Protein AF-G8M2B1-F1 (afdb_monomer_lite)

Secondary structure (DSSP, 8-state):
---------------HHHHHHHHHHHHTTT--EEEEEE-TTSS-EEEEEE-TTS---EE--SS--BS-TTSSS--B-HHHHHHHHHHHHHSS----

pLDDT: mean 79.17, std 13.02, range [33.19, 91.19]

Organism: Acetivibrio clariflavus (strain DSM 19732 / NBRC 101661 / EBR45) (NCBI:txid720554)

Structure (mmCIF, N/CA/C/O backbone):
data_AF-G8M2B1-F1
#
_entry.id   AF-G8M2B1-F1
#
loop_
_atom_site.group_PDB
_atom_site.id
_atom_site.type_symbol
_atom_site.label_atom_id
_atom_site.label_alt_id
_atom_site.label_comp_id
_atom_site.label_asym_id
_atom_site.label_entity_id
_atom_site.label_seq_id
_atom_site.pdbx_PDB_ins_code
_atom_site.Cartn_x
_atom_site.Cartn_y
_atom_site.Cartn_z
_atom_site.occupancy
_atom_site.B_iso_or_equiv
_atom_site.auth_seq_id
_atom_site.auth_comp_id
_atom_site.auth_asym_id
_atom_site.auth_atom_id
_atom_site.pdbx_PDB_model_num
ATOM 1 N N . MET A 1 1 ? 12.236 16.810 9.247 1.00 41.44 1 MET A N 1
ATOM 2 C CA . MET A 1 1 ? 13.147 16.645 10.400 1.00 41.44 1 MET A CA 1
ATOM 3 C C . MET A 1 1 ? 12.276 16.659 11.639 1.00 41.44 1 MET A C 1
ATOM 5 O O . MET A 1 1 ? 11.638 17.678 11.866 1.00 41.44 1 MET A O 1
ATOM 9 N N . GLY A 1 2 ? 12.143 15.525 12.326 1.00 54.78 2 GLY A N 1
ATOM 10 C CA . GLY A 1 2 ? 11.161 15.338 13.405 1.00 54.78 2 GLY A CA 1
ATOM 11 C C . GLY A 1 2 ? 10.386 14.018 13.347 1.00 54.78 2 GLY A C 1
ATOM 12 O O . GLY A 1 2 ? 9.403 13.888 14.062 1.00 54.78 2 GLY A O 1
ATOM 13 N N . ASP A 1 3 ? 10.798 13.073 12.500 1.00 55.75 3 ASP A N 1
ATOM 14 C CA . ASP A 1 3 ? 10.464 11.666 12.712 1.00 55.75 3 ASP A CA 1
ATOM 15 C C . ASP A 1 3 ? 11.609 11.073 13.534 1.00 55.75 3 ASP A C 1
ATOM 17 O O . ASP A 1 3 ? 12.773 11.254 13.163 1.00 55.75 3 ASP A O 1
ATOM 21 N N . ASN A 1 4 ? 11.290 10.473 14.676 1.00 60.34 4 ASN A N 1
ATOM 22 C CA . ASN A 1 4 ? 12.268 9.788 15.514 1.00 60.34 4 ASN A CA 1
ATOM 23 C C . ASN A 1 4 ? 12.433 8.315 15.104 1.00 60.34 4 ASN A C 1
ATOM 25 O O . ASN A 1 4 ? 13.159 7.599 15.783 1.00 60.34 4 ASN A O 1
ATOM 29 N N . ASP A 1 5 ? 11.760 7.856 14.036 1.00 60.72 5 ASP A N 1
ATOM 30 C CA . ASP A 1 5 ? 11.677 6.434 13.670 1.00 60.72 5 ASP A CA 1
ATOM 31 C C . ASP A 1 5 ? 11.170 5.558 14.842 1.00 60.72 5 ASP A C 1
ATOM 33 O O . ASP A 1 5 ? 11.424 4.359 14.898 1.00 60.72 5 ASP A O 1
ATOM 37 N N . ASP A 1 6 ? 10.396 6.138 15.771 1.00 63.84 6 ASP A N 1
ATOM 38 C CA . ASP A 1 6 ? 9.863 5.475 16.979 1.00 63.84 6 ASP A CA 1
ATOM 39 C C . ASP A 1 6 ? 8.703 4.497 16.671 1.00 63.84 6 ASP A C 1
ATOM 41 O O . ASP A 1 6 ? 7.981 4.057 17.569 1.00 63.84 6 ASP A O 1
ATOM 45 N N . TYR A 1 7 ? 8.482 4.158 15.399 1.00 67.00 7 TYR A N 1
ATOM 46 C CA . TYR A 1 7 ? 7.498 3.150 15.024 1.00 67.00 7 TYR A CA 1
ATOM 47 C C . TYR A 1 7 ? 8.076 1.753 15.263 1.00 67.00 7 TYR A C 1
ATOM 49 O O . TYR A 1 7 ? 9.058 1.350 14.641 1.00 67.00 7 TYR A O 1
ATOM 57 N N . ASP A 1 8 ? 7.424 0.989 16.135 1.00 71.38 8 ASP A N 1
ATOM 58 C CA . ASP A 1 8 ? 7.752 -0.411 16.404 1.00 71.38 8 ASP A CA 1
ATOM 59 C C . ASP A 1 8 ? 7.219 -1.313 15.275 1.00 71.38 8 ASP A C 1
ATOM 61 O O . ASP A 1 8 ? 6.171 -1.953 15.392 1.00 71.38 8 ASP A O 1
ATOM 65 N N . TRP A 1 9 ? 7.891 -1.283 14.119 1.00 72.00 9 TRP A N 1
ATOM 66 C CA . TRP A 1 9 ? 7.508 -2.075 12.950 1.00 72.00 9 TRP A CA 1
ATOM 67 C C . TRP A 1 9 ? 7.677 -3.570 13.231 1.00 72.00 9 TRP A C 1
ATOM 69 O O . TRP A 1 9 ? 8.791 -4.074 13.365 1.00 72.00 9 TRP A O 1
ATOM 79 N N . GLN A 1 10 ? 6.560 -4.288 13.236 1.00 72.62 10 GLN A N 1
ATOM 80 C CA . GLN A 1 10 ? 6.512 -5.743 13.339 1.00 72.62 10 GLN A CA 1
ATOM 81 C C . GLN A 1 10 ? 6.129 -6.336 11.975 1.00 72.62 10 GLN A C 1
ATOM 83 O O . GLN A 1 10 ? 5.337 -5.748 11.236 1.00 72.62 10 GLN A O 1
ATOM 88 N N . SER A 1 11 ? 6.708 -7.486 11.622 1.00 76.62 11 SER A N 1
ATOM 89 C CA . SER A 1 11 ? 6.451 -8.178 10.352 1.00 76.62 11 SER A CA 1
ATOM 90 C C . SER A 1 11 ? 5.956 -9.590 10.627 1.00 76.62 11 SER A C 1
ATOM 92 O O . SER A 1 11 ? 6.712 -10.426 11.114 1.00 76.62 11 SER A O 1
ATOM 94 N N . GLU A 1 12 ? 4.713 -9.865 10.250 1.00 78.31 12 GLU A N 1
ATOM 95 C CA . GLU A 1 12 ? 4.068 -11.169 10.398 1.00 78.31 12 GLU A CA 1
ATOM 96 C C . GLU A 1 12 ? 3.303 -11.521 9.115 1.00 78.31 12 GLU A C 1
ATOM 98 O O . GLU A 1 12 ? 2.826 -10.636 8.401 1.00 78.31 12 GLU A O 1
ATOM 103 N N . GLU A 1 13 ? 3.196 -12.815 8.808 1.00 79.69 13 GLU A N 1
ATOM 104 C CA . GLU A 1 13 ? 2.311 -13.302 7.749 1.00 79.69 13 GLU A CA 1
ATOM 105 C C . GLU A 1 13 ? 0.908 -13.466 8.339 1.00 79.69 13 GLU A C 1
ATOM 107 O O . GLU A 1 13 ? 0.682 -14.331 9.186 1.00 79.69 13 GLU A O 1
ATOM 112 N N . ILE A 1 14 ? -0.012 -12.597 7.922 1.00 82.62 14 ILE A N 1
ATOM 113 C CA . ILE A 1 14 ? -1.390 -12.539 8.416 1.00 82.62 14 ILE A CA 1
ATOM 114 C C . ILE A 1 14 ? -2.372 -12.536 7.247 1.00 82.62 14 ILE A C 1
ATOM 116 O O . ILE A 1 14 ? -2.066 -12.032 6.163 1.00 82.62 14 ILE A O 1
ATOM 120 N N . ASP A 1 15 ? -3.560 -13.093 7.461 1.00 85.31 15 ASP A N 1
ATOM 121 C CA . ASP A 1 15 ? -4.646 -13.016 6.491 1.00 85.31 15 ASP A CA 1
ATOM 122 C C . ASP A 1 15 ? -5.402 -11.672 6.563 1.00 85.31 15 ASP A C 1
ATOM 124 O O . ASP A 1 15 ? -5.123 -10.794 7.387 1.00 85.31 15 ASP A O 1
ATOM 128 N N . LEU A 1 16 ? -6.363 -11.488 5.652 1.00 82.69 16 LEU A N 1
ATOM 129 C CA . LEU A 1 16 ? -7.157 -10.263 5.584 1.00 82.69 16 LEU A CA 1
ATOM 130 C C . LEU A 1 16 ? -8.027 -10.064 6.832 1.00 82.69 16 LEU A C 1
ATOM 132 O O . LEU A 1 16 ? -8.193 -8.928 7.264 1.00 82.69 16 LEU A O 1
ATOM 136 N N . GLU A 1 17 ? -8.584 -11.130 7.407 1.00 89.19 17 GLU A N 1
ATOM 137 C CA . GLU A 1 17 ? -9.440 -11.031 8.593 1.00 89.19 17 GLU A CA 1
ATOM 138 C C . GLU A 1 17 ? -8.617 -10.552 9.790 1.00 89.19 17 GLU A C 1
ATOM 140 O O . GLU A 1 17 ? -8.994 -9.584 10.445 1.00 89.19 17 GLU A O 1
ATOM 145 N N . GLN A 1 18 ? -7.436 -11.136 9.997 1.00 88.81 18 GLN A N 1
ATOM 146 C CA . GLN A 1 18 ? -6.475 -10.724 11.017 1.00 88.81 18 GLN A CA 1
ATOM 147 C C . GLN A 1 18 ? -6.013 -9.273 10.832 1.00 88.81 18 GLN A C 1
ATOM 149 O O . GLN A 1 18 ? -5.934 -8.528 11.811 1.00 88.81 18 GLN A O 1
ATOM 154 N N . LEU A 1 19 ? -5.739 -8.850 9.591 1.00 83.94 19 LEU A N 1
ATOM 155 C CA . LEU A 1 19 ? -5.388 -7.462 9.287 1.00 83.94 19 LEU A CA 1
ATOM 156 C C . LEU A 1 19 ? -6.520 -6.499 9.669 1.00 83.94 19 LEU A C 1
ATOM 158 O O . LEU A 1 19 ? -6.263 -5.493 10.332 1.00 83.94 19 LEU A O 1
ATOM 162 N N . MET A 1 20 ? -7.764 -6.810 9.291 1.00 86.19 20 MET A N 1
ATOM 163 C CA . MET A 1 20 ? -8.928 -5.993 9.653 1.00 86.19 20 MET A CA 1
ATOM 164 C C . MET A 1 20 ? -9.113 -5.929 11.174 1.00 86.19 20 MET A C 1
ATOM 166 O O . MET A 1 20 ? -9.348 -4.857 11.725 1.00 86.19 20 MET A O 1
ATOM 170 N N . ASP A 1 21 ? -8.905 -7.046 11.866 1.00 90.12 21 ASP A N 1
ATOM 171 C CA . ASP A 1 21 ? -8.981 -7.145 13.324 1.00 90.12 21 ASP A CA 1
ATOM 172 C C . ASP A 1 21 ? -7.934 -6.271 14.040 1.00 90.12 21 ASP A C 1
ATOM 174 O O . ASP A 1 21 ? -8.210 -5.675 15.087 1.00 90.12 21 ASP A O 1
ATOM 178 N N . ILE A 1 22 ? -6.714 -6.203 13.496 1.00 87.38 22 ILE A N 1
ATOM 179 C CA . ILE A 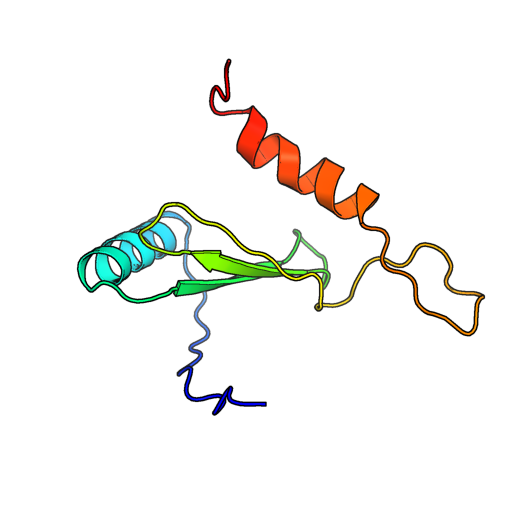1 22 ? -5.640 -5.327 13.988 1.00 87.38 22 ILE A CA 1
ATOM 180 C C . ILE A 1 22 ? -6.014 -3.863 13.764 1.00 87.38 22 ILE A C 1
ATOM 182 O O . ILE A 1 22 ? -5.865 -3.055 14.686 1.00 87.38 22 ILE A O 1
ATOM 186 N N . ILE A 1 23 ? -6.519 -3.535 12.571 1.00 84.69 23 ILE A N 1
ATOM 187 C CA . ILE A 1 23 ? -6.943 -2.177 12.223 1.00 84.69 23 ILE A CA 1
ATOM 188 C C .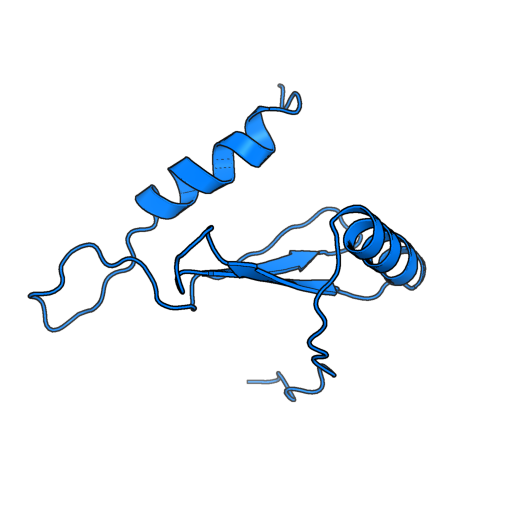 ILE A 1 23 ? -8.023 -1.694 13.193 1.00 84.69 23 ILE A C 1
ATOM 190 O O . ILE A 1 23 ? -7.839 -0.671 13.852 1.00 84.69 23 ILE A O 1
ATOM 194 N N . ASP A 1 24 ? -9.071 -2.492 13.389 1.00 86.38 24 ASP A N 1
ATOM 195 C CA . ASP A 1 24 ? -10.181 -2.190 14.292 1.00 86.38 24 ASP A CA 1
ATOM 196 C C . ASP A 1 24 ? -9.733 -1.955 15.742 1.00 86.38 24 ASP A C 1
ATOM 198 O O . ASP A 1 24 ? -10.253 -1.075 16.437 1.00 86.38 24 ASP A O 1
ATOM 202 N N . LYS A 1 25 ? -8.796 -2.768 16.248 1.00 90.31 25 LYS A N 1
ATOM 203 C CA . LYS A 1 25 ? -8.286 -2.645 17.625 1.00 90.31 25 LYS A CA 1
ATOM 204 C C . LYS A 1 25 ? -7.453 -1.378 17.799 1.00 90.31 25 LYS A C 1
ATOM 206 O O . LYS A 1 25 ? -7.620 -0.690 18.807 1.00 90.31 25 LYS A O 1
ATOM 211 N N . LYS A 1 26 ? -6.591 -1.065 16.830 1.00 88.19 26 LYS A N 1
ATOM 212 C CA . LYS A 1 26 ? -5.695 0.098 16.865 1.00 88.19 26 LYS A CA 1
ATOM 213 C C . LYS A 1 26 ? -6.434 1.415 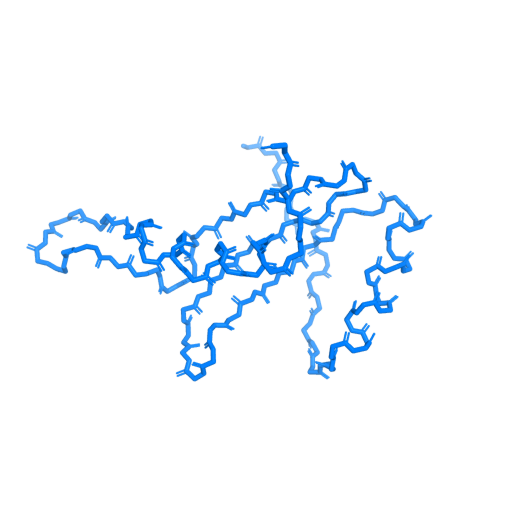16.625 1.00 88.19 26 LYS A C 1
ATOM 215 O O . LYS A 1 26 ? -6.187 2.384 17.344 1.00 88.19 26 LYS A O 1
ATOM 220 N N . GLU A 1 27 ? -7.419 1.446 15.725 1.00 84.38 27 GLU A N 1
ATOM 221 C CA . GLU A 1 27 ? -8.273 2.626 15.534 1.00 84.38 27 GLU A CA 1
ATOM 222 C C . GLU A 1 27 ? -9.048 2.986 16.810 1.00 84.38 27 GLU A C 1
ATOM 224 O O . GLU A 1 27 ? -9.075 4.154 17.204 1.00 84.38 27 GLU A O 1
ATOM 229 N N . LYS A 1 28 ? -9.604 1.994 17.526 1.00 87.94 28 LYS A N 1
ATOM 230 C CA . LYS A 1 28 ? -10.283 2.206 18.825 1.00 87.94 28 LYS A CA 1
ATOM 231 C C . LYS A 1 28 ? -9.365 2.796 19.901 1.00 87.94 28 LYS A C 1
ATOM 233 O O . LYS A 1 28 ? -9.859 3.377 20.866 1.00 87.94 28 LYS A O 1
ATOM 238 N N . GLN A 1 29 ? -8.051 2.657 19.742 1.00 89.94 29 GLN A N 1
ATOM 239 C CA . GLN A 1 29 ? -7.035 3.208 20.638 1.00 89.94 29 GLN A CA 1
ATOM 240 C C . GLN A 1 29 ? -6.491 4.566 20.158 1.00 89.94 29 GLN A C 1
ATOM 242 O O . GLN A 1 29 ? -5.619 5.134 20.810 1.00 89.94 29 GLN A O 1
ATOM 247 N N . ASN A 1 30 ? -7.040 5.129 19.072 1.00 86.19 30 ASN A N 1
ATOM 248 C CA . ASN A 1 30 ? -6.558 6.346 18.409 1.00 86.19 30 ASN A CA 1
ATOM 249 C C . ASN A 1 30 ? -5.100 6.252 17.923 1.00 86.19 30 ASN A C 1
ATOM 251 O O . ASN A 1 30 ? -4.412 7.271 17.830 1.00 86.19 30 ASN A O 1
ATOM 255 N N . GLU A 1 31 ? -4.630 5.049 17.597 1.00 86.31 31 GLU A N 1
ATOM 256 C CA . GLU A 1 31 ? -3.316 4.858 16.988 1.00 86.31 31 GLU A CA 1
ATOM 257 C C . GLU A 1 31 ? -3.360 5.158 15.482 1.00 86.31 31 GLU A C 1
ATOM 259 O O . GLU A 1 31 ? -4.354 4.893 14.804 1.00 86.31 31 GLU A O 1
ATOM 264 N N . VAL A 1 32 ? -2.262 5.697 14.944 1.00 85.25 32 VAL A N 1
ATOM 265 C CA . VAL A 1 32 ? -2.045 5.776 13.492 1.00 85.25 32 VAL A CA 1
ATOM 266 C C . VAL A 1 32 ? -1.421 4.465 13.040 1.00 85.25 32 VAL A C 1
ATOM 268 O O . VAL A 1 32 ? -0.408 4.036 13.591 1.00 85.25 32 VAL A O 1
ATOM 271 N N . ILE A 1 33 ? -2.011 3.833 12.030 1.00 85.69 33 ILE A N 1
ATOM 272 C CA . ILE A 1 33 ? -1.596 2.501 11.583 1.00 85.69 33 ILE A CA 1
ATOM 273 C C . ILE A 1 33 ? -0.821 2.632 10.281 1.00 85.69 33 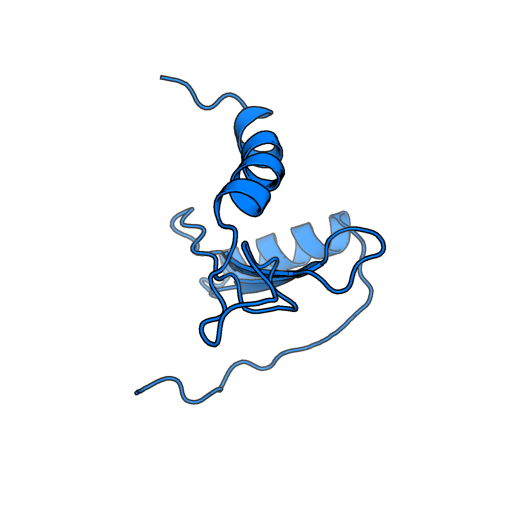ILE A C 1
ATOM 275 O O . ILE A 1 33 ? -1.357 3.133 9.295 1.00 85.69 33 ILE A O 1
ATOM 279 N N . GLY A 1 34 ? 0.429 2.175 10.268 1.00 86.00 34 GLY A N 1
ATOM 280 C CA . GLY A 1 34 ? 1.224 2.044 9.051 1.00 86.00 34 GLY A CA 1
ATOM 281 C C . GLY A 1 34 ? 1.061 0.659 8.437 1.00 86.00 34 GLY A C 1
ATOM 282 O O . GLY A 1 34 ? 1.232 -0.344 9.123 1.00 86.00 34 GLY A O 1
ATOM 283 N N . VAL A 1 35 ? 0.755 0.598 7.142 1.00 82.62 35 VAL A N 1
ATOM 284 C CA . VAL A 1 35 ? 0.658 -0.655 6.385 1.00 82.62 35 VAL A CA 1
ATOM 285 C C . VAL A 1 35 ? 1.583 -0.583 5.179 1.00 82.62 35 VAL A C 1
ATOM 287 O O . VAL A 1 35 ? 1.583 0.402 4.436 1.00 82.62 35 VAL A O 1
ATOM 290 N N . ILE A 1 36 ? 2.365 -1.642 4.970 1.00 85.81 36 ILE A N 1
ATOM 291 C CA . ILE A 1 36 ? 3.145 -1.838 3.750 1.00 85.81 36 ILE A CA 1
ATOM 292 C C . ILE A 1 36 ? 2.410 -2.845 2.874 1.00 85.81 36 ILE A C 1
ATOM 294 O O . ILE A 1 36 ? 2.139 -3.965 3.297 1.00 85.81 36 ILE A O 1
ATOM 298 N N . LEU A 1 37 ? 2.094 -2.442 1.647 1.00 81.44 37 LEU A N 1
ATOM 299 C CA . LEU A 1 37 ? 1.396 -3.274 0.675 1.00 81.44 37 LEU A CA 1
ATOM 300 C C . LEU A 1 37 ? 2.325 -3.576 -0.495 1.00 81.44 37 LEU A C 1
ATOM 302 O O . LEU A 1 37 ? 2.942 -2.664 -1.049 1.00 81.44 37 LEU A O 1
ATOM 306 N N . TYR A 1 38 ? 2.388 -4.845 -0.887 1.00 85.06 38 TYR A N 1
ATOM 307 C CA . TYR A 1 38 ? 3.128 -5.319 -2.055 1.00 85.06 38 TYR A CA 1
ATOM 308 C C . TYR A 1 38 ? 2.160 -5.846 -3.112 1.00 85.06 38 TYR A C 1
ATOM 310 O O . TYR A 1 38 ? 1.127 -6.433 -2.796 1.00 85.06 38 TYR A O 1
ATOM 318 N N . TRP A 1 39 ? 2.493 -5.628 -4.381 1.00 83.25 39 TRP A N 1
ATOM 319 C CA . TRP A 1 39 ? 1.691 -6.099 -5.501 1.00 83.25 39 TRP A CA 1
ATOM 320 C C . TRP A 1 39 ? 2.004 -7.574 -5.710 1.00 83.25 39 TRP A C 1
ATOM 322 O O . TRP A 1 39 ? 3.183 -7.937 -5.715 1.00 83.25 39 TRP A O 1
ATOM 332 N N . ASP A 1 40 ? 0.968 -8.396 -5.917 1.00 79.25 40 ASP A N 1
ATOM 333 C CA . ASP A 1 40 ? 1.106 -9.852 -6.050 1.00 79.25 40 ASP A CA 1
ATOM 334 C C . ASP A 1 40 ? 2.265 -10.225 -6.988 1.00 79.25 40 ASP A C 1
ATOM 336 O O . ASP A 1 40 ? 2.380 -9.707 -8.104 1.00 79.25 40 ASP A O 1
ATOM 340 N N . LYS A 1 41 ? 3.141 -11.114 -6.505 1.00 82.94 41 LYS A N 1
ATOM 341 C CA . LYS A 1 41 ? 4.335 -11.620 -7.212 1.00 82.94 41 LYS A CA 1
ATOM 342 C C . LYS A 1 41 ? 5.340 -10.550 -7.650 1.00 82.94 41 LYS A C 1
ATOM 344 O O . LYS A 1 41 ? 6.165 -10.808 -8.527 1.00 82.94 41 LYS A O 1
ATOM 349 N N . SER A 1 42 ? 5.319 -9.365 -7.048 1.00 84.19 42 SER A N 1
ATOM 350 C CA . SER A 1 42 ? 6.311 -8.325 -7.298 1.00 84.19 42 SER A CA 1
ATOM 351 C C . SER A 1 42 ? 6.841 -7.740 -5.996 1.00 84.19 42 SER A C 1
ATOM 353 O O . SER A 1 42 ? 6.178 -7.752 -4.965 1.00 84.19 42 SER A O 1
ATOM 355 N N . SER A 1 43 ? 8.043 -7.177 -6.054 1.00 86.31 43 SER A N 1
ATOM 356 C CA . SER A 1 43 ? 8.603 -6.413 -4.942 1.00 86.31 43 SER A CA 1
ATOM 357 C C . SER A 1 43 ? 8.177 -4.940 -4.966 1.00 86.31 43 SER A C 1
ATOM 359 O O . SER A 1 43 ? 8.637 -4.171 -4.122 1.00 86.31 43 SER A O 1
ATOM 361 N N . ILE A 1 44 ? 7.330 -4.536 -5.924 1.00 89.19 44 ILE A N 1
ATOM 362 C CA . ILE A 1 44 ? 6.771 -3.185 -6.028 1.00 89.19 44 ILE A CA 1
ATOM 363 C C . ILE A 1 44 ? 5.742 -3.013 -4.917 1.00 89.19 44 ILE A C 1
ATOM 365 O O . ILE A 1 44 ? 4.889 -3.881 -4.721 1.00 89.19 44 ILE A O 1
ATOM 369 N N . GLY A 1 45 ? 5.822 -1.894 -4.200 1.00 86.88 45 GLY A N 1
ATOM 370 C CA . GLY A 1 45 ? 4.976 -1.656 -3.041 1.00 86.88 45 GLY A CA 1
ATOM 371 C C . GLY A 1 45 ? 4.589 -0.198 -2.825 1.00 86.88 45 GLY A C 1
ATOM 372 O O . GLY A 1 45 ? 5.024 0.709 -3.542 1.00 86.88 45 GLY A O 1
ATOM 373 N N . MET A 1 46 ? 3.785 0.011 -1.788 1.00 86.62 46 MET A N 1
ATOM 374 C CA . MET A 1 46 ? 3.424 1.316 -1.249 1.00 86.62 46 MET A CA 1
ATOM 375 C C . MET A 1 46 ? 3.317 1.245 0.266 1.00 86.62 46 MET A C 1
ATOM 377 O O . MET A 1 46 ? 3.017 0.194 0.832 1.00 86.62 46 MET A O 1
ATOM 381 N N . GLN A 1 47 ? 3.536 2.385 0.905 1.00 88.50 47 GLN A N 1
ATOM 382 C CA . GLN A 1 47 ? 3.249 2.562 2.320 1.00 88.50 47 GLN A CA 1
ATOM 383 C C . GLN A 1 47 ? 1.985 3.408 2.436 1.00 88.50 47 GLN A C 1
ATOM 385 O O . GLN A 1 47 ? 1.839 4.410 1.733 1.00 88.50 47 GLN A O 1
ATOM 390 N N . LEU A 1 48 ? 1.081 2.990 3.310 1.00 86.88 48 LEU A N 1
ATOM 391 C CA . LEU A 1 48 ? -0.194 3.633 3.590 1.00 86.88 48 LEU A CA 1
ATOM 392 C C . LEU A 1 48 ? -0.266 3.923 5.086 1.00 86.88 48 LEU A C 1
ATOM 394 O O . LEU A 1 48 ? 0.102 3.067 5.888 1.00 86.88 48 LEU A O 1
ATOM 398 N N . LEU A 1 49 ? -0.769 5.096 5.462 1.00 87.81 49 LEU A N 1
ATOM 399 C CA . LEU A 1 49 ? -1.197 5.333 6.838 1.00 87.81 49 LEU A CA 1
ATOM 400 C C . LEU A 1 49 ? -2.719 5.326 6.906 1.00 87.81 49 LEU A C 1
ATOM 402 O O . LEU A 1 49 ? -3.381 5.946 6.075 1.00 87.81 49 LEU A O 1
ATOM 406 N N . ILE A 1 50 ? -3.259 4.682 7.930 1.00 85.19 50 ILE A N 1
ATOM 407 C CA . ILE A 1 50 ? -4.682 4.688 8.251 1.00 85.19 50 ILE A CA 1
ATOM 408 C C . ILE A 1 50 ? -4.859 5.573 9.478 1.00 85.19 50 ILE A C 1
ATOM 410 O O . ILE A 1 50 ? -4.311 5.306 10.549 1.00 85.19 50 ILE A O 1
ATOM 414 N N . TRP A 1 51 ? -5.572 6.679 9.284 1.00 82.81 51 TRP A N 1
ATOM 415 C CA . TRP A 1 51 ? -5.898 7.631 10.337 1.00 82.81 51 TRP A CA 1
ATOM 416 C C . TRP A 1 51 ? -7.366 7.462 10.709 1.00 82.81 51 TRP A C 1
ATOM 418 O O . TRP A 1 51 ? -8.205 7.450 9.811 1.00 82.81 51 TRP A O 1
ATOM 428 N N . ASN A 1 52 ? -7.695 7.543 12.002 1.00 75.56 52 ASN A N 1
ATOM 429 C CA . ASN A 1 52 ? -9.082 7.499 12.506 1.00 75.56 52 ASN A CA 1
ATOM 430 C C . ASN A 1 52 ? -10.011 8.569 11.863 1.00 75.56 52 ASN A C 1
ATOM 432 O O . ASN A 1 52 ? -11.231 8.482 11.872 1.00 75.56 52 ASN A O 1
ATOM 436 N N . SER A 1 53 ? -9.439 9.602 11.233 1.00 77.12 53 SER A N 1
ATOM 437 C CA . SER A 1 53 ? -10.191 10.580 10.425 1.00 77.12 53 SER A CA 1
ATOM 438 C C . SER A 1 53 ? -10.697 10.061 9.064 1.00 77.12 53 SER A C 1
ATOM 440 O O . SER A 1 53 ? -11.229 10.853 8.287 1.00 77.12 53 SER A O 1
ATOM 442 N N . GLY A 1 54 ? -10.474 8.786 8.724 1.00 72.00 54 GLY A N 1
ATOM 443 C CA . GLY A 1 54 ? -10.750 8.219 7.397 1.00 72.00 54 GLY A CA 1
ATOM 444 C C . GLY A 1 54 ? -9.781 8.696 6.307 1.00 72.00 54 GLY A C 1
ATOM 445 O O . GLY A 1 54 ? -10.013 8.482 5.119 1.00 72.00 54 GLY A O 1
ATOM 446 N N . LYS A 1 55 ? -8.693 9.377 6.693 1.00 81.75 55 LYS A N 1
ATOM 447 C CA . LYS A 1 55 ? -7.642 9.825 5.772 1.00 81.75 55 LYS A CA 1
ATOM 448 C C . LYS A 1 55 ? -6.648 8.699 5.528 1.00 81.75 55 LYS A C 1
ATOM 450 O O . LYS A 1 55 ? -6.164 8.076 6.470 1.00 81.75 55 LYS A O 1
ATOM 455 N N . LEU A 1 56 ? -6.305 8.530 4.256 1.00 82.25 56 LEU A N 1
ATOM 456 C CA . LEU A 1 56 ? -5.446 7.466 3.750 1.00 82.25 56 LEU A CA 1
ATOM 457 C C . LEU A 1 56 ? -4.259 8.043 2.957 1.00 82.25 56 LEU A C 1
ATOM 459 O O . LEU A 1 56 ? -4.209 7.895 1.734 1.00 82.25 56 LEU A O 1
ATOM 463 N N . PRO A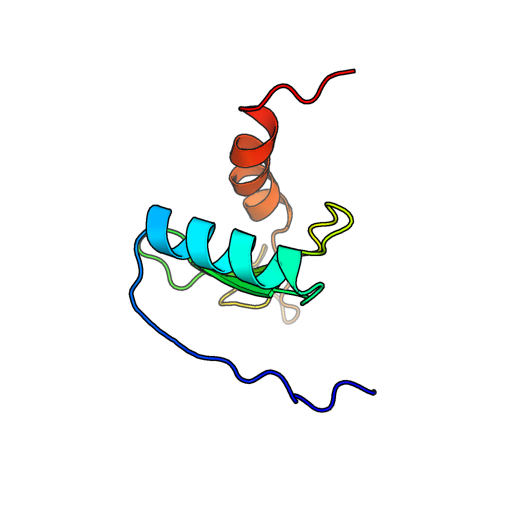 1 57 ? -3.322 8.780 3.589 1.00 86.56 57 PRO A N 1
ATOM 464 C CA . PRO A 1 57 ? -2.130 9.227 2.884 1.00 86.56 57 PRO A CA 1
ATOM 465 C C . PRO A 1 57 ? -1.260 8.018 2.533 1.00 86.56 57 PRO A C 1
ATOM 467 O O . PRO A 1 57 ? -1.024 7.139 3.362 1.00 86.56 57 PRO A O 1
ATOM 470 N N . PHE A 1 58 ? -0.763 7.996 1.301 1.00 86.31 58 PHE A N 1
ATOM 471 C CA . PHE A 1 58 ? 0.135 6.958 0.815 1.00 86.31 58 PHE A CA 1
ATOM 472 C C . PHE A 1 58 ? 1.400 7.570 0.226 1.00 86.31 58 PHE A C 1
ATOM 474 O O . PHE A 1 58 ? 1.405 8.709 -0.249 1.00 86.31 58 PHE A O 1
ATOM 481 N N . ILE A 1 59 ? 2.475 6.790 0.231 1.00 88.44 59 ILE A N 1
ATOM 482 C CA . ILE A 1 59 ? 3.740 7.153 -0.393 1.00 88.44 59 ILE A CA 1
ATOM 483 C C . ILE A 1 59 ? 4.271 5.987 -1.230 1.00 88.44 59 ILE A C 1
ATOM 485 O O . ILE A 1 59 ? 4.203 4.814 -0.859 1.00 88.44 59 ILE A O 1
ATOM 489 N N . LEU A 1 60 ? 4.789 6.336 -2.405 1.00 88.50 60 LEU A N 1
ATOM 490 C CA . LEU A 1 60 ? 5.347 5.408 -3.378 1.00 88.50 60 LEU A CA 1
ATOM 491 C C . LEU A 1 60 ? 6.867 5.447 -3.236 1.00 88.50 60 LEU A C 1
ATOM 493 O O . LEU A 1 60 ? 7.510 6.298 -3.848 1.00 88.50 60 LEU A O 1
ATOM 497 N N . THR A 1 61 ? 7.434 4.582 -2.394 1.00 84.12 61 THR A N 1
ATOM 498 C CA . THR A 1 61 ? 8.888 4.500 -2.117 1.00 84.12 61 THR A CA 1
ATOM 499 C C . THR A 1 61 ? 9.492 3.132 -2.427 1.00 84.12 61 THR A C 1
ATOM 501 O O . THR A 1 61 ? 10.693 3.040 -2.670 1.00 84.12 61 THR A O 1
ATOM 504 N N . ILE A 1 62 ? 8.677 2.077 -2.489 1.00 87.25 62 ILE A N 1
ATOM 505 C CA . ILE A 1 62 ? 9.140 0.687 -2.544 1.00 87.25 62 ILE A CA 1
ATOM 506 C C . ILE A 1 62 ? 9.217 0.202 -3.994 1.00 87.25 62 ILE A C 1
ATOM 508 O O . ILE A 1 62 ? 8.189 0.110 -4.666 1.00 87.25 62 ILE A O 1
ATOM 512 N N . ASN A 1 63 ? 10.438 -0.108 -4.459 1.00 88.75 63 ASN A N 1
ATOM 513 C CA . ASN A 1 63 ? 10.753 -0.618 -5.807 1.00 88.75 63 ASN A CA 1
ATOM 514 C C . ASN A 1 63 ? 9.891 0.031 -6.895 1.00 88.75 63 ASN A C 1
ATOM 516 O O . ASN A 1 63 ? 9.160 -0.629 -7.631 1.00 88.75 63 ASN A O 1
ATOM 520 N N . ARG A 1 64 ? 9.923 1.366 -6.912 1.00 89.44 64 ARG A N 1
ATOM 521 C CA . ARG A 1 64 ? 8.944 2.173 -7.636 1.00 89.44 64 ARG A CA 1
ATOM 522 C C . ARG A 1 64 ? 8.961 1.873 -9.128 1.00 89.44 64 ARG A C 1
ATOM 524 O O . ARG A 1 64 ? 10.033 1.793 -9.726 1.00 89.44 64 ARG A O 1
ATOM 531 N N . LYS A 1 65 ? 7.784 1.822 -9.754 1.00 88.81 65 LYS A N 1
ATOM 532 C CA . LYS A 1 65 ? 7.699 1.849 -11.217 1.00 88.81 65 LYS A CA 1
ATOM 533 C C . LYS A 1 65 ? 8.186 3.211 -11.726 1.00 88.81 65 LYS A C 1
ATOM 535 O O . LYS A 1 65 ? 7.695 4.240 -11.265 1.00 88.81 65 LYS A O 1
ATOM 540 N N . ILE A 1 66 ? 9.140 3.216 -12.658 1.00 90.81 66 ILE A N 1
ATOM 541 C CA . ILE A 1 66 ? 9.699 4.434 -13.270 1.00 90.81 66 ILE A CA 1
ATOM 542 C C . ILE A 1 66 ? 9.282 4.565 -14.742 1.00 90.81 66 ILE A C 1
ATOM 544 O O . ILE A 1 66 ? 9.138 3.551 -15.427 1.00 90.81 66 ILE A O 1
ATOM 548 N N . LEU A 1 67 ? 9.079 5.803 -15.212 1.00 87.75 67 LEU A N 1
ATOM 549 C CA . LEU A 1 67 ? 8.625 6.118 -16.580 1.00 87.75 67 LEU A CA 1
ATOM 550 C C . LEU A 1 67 ? 9.700 5.888 -17.647 1.00 87.75 67 LEU A C 1
ATOM 552 O O . LEU A 1 67 ? 9.375 5.588 -18.792 1.00 87.75 67 LEU A O 1
ATOM 556 N N . ASN A 1 68 ? 10.969 6.074 -17.289 1.00 78.19 68 ASN A N 1
ATOM 557 C CA . ASN A 1 68 ? 12.087 5.946 -18.211 1.00 78.19 68 ASN A CA 1
ATOM 558 C C . ASN A 1 68 ? 13.323 5.514 -17.419 1.00 78.19 68 ASN A C 1
ATOM 560 O O . ASN A 1 68 ? 13.762 6.230 -16.523 1.00 78.19 68 ASN A O 1
ATOM 564 N N . ASP A 1 69 ? 13.855 4.335 -17.719 1.00 66.81 69 ASP A N 1
ATOM 565 C CA . ASP A 1 69 ? 15.053 3.778 -17.078 1.00 66.81 69 ASP A CA 1
ATOM 566 C C . ASP A 1 69 ? 16.364 4.331 -17.667 1.00 66.81 69 ASP A C 1
ATOM 568 O O . ASP A 1 69 ? 17.435 4.105 -17.111 1.00 66.81 69 ASP A O 1
ATOM 572 N N . ASN A 1 70 ? 16.275 5.107 -18.754 1.00 66.44 70 ASN A N 1
ATOM 573 C CA . ASN A 1 70 ? 17.419 5.608 -19.525 1.00 66.44 70 ASN A CA 1
ATOM 574 C C . ASN A 1 70 ? 17.750 7.092 -19.290 1.00 66.44 70 ASN A C 1
ATOM 576 O O . ASN A 1 70 ? 18.496 7.690 -20.066 1.00 66.44 70 ASN A O 1
ATOM 580 N N . THR A 1 71 ? 17.186 7.717 -18.256 1.00 68.31 71 THR A N 1
ATOM 581 C CA . THR A 1 71 ? 17.510 9.097 -17.868 1.00 68.31 71 THR A CA 1
ATOM 582 C C . THR A 1 71 ? 18.227 9.113 -16.526 1.00 68.31 71 THR A C 1
ATOM 584 O O . THR A 1 71 ? 17.906 8.322 -15.649 1.00 68.31 71 THR A O 1
ATOM 587 N N . GLU A 1 72 ? 19.138 10.067 -16.315 1.00 79.31 72 GLU A N 1
ATOM 588 C CA . GLU A 1 72 ? 19.818 10.265 -15.017 1.00 79.31 72 GLU A CA 1
ATOM 589 C C . GLU A 1 72 ? 18.844 10.552 -13.855 1.00 79.31 72 GLU A C 1
ATOM 591 O O . GLU A 1 72 ? 19.213 10.493 -12.684 1.00 79.31 72 GLU A O 1
ATOM 596 N N . ILE A 1 73 ? 17.584 10.859 -14.176 1.00 82.44 73 ILE A N 1
ATOM 597 C CA . ILE A 1 73 ? 16.516 11.145 -13.226 1.00 82.44 73 ILE A CA 1
ATOM 598 C C . ILE A 1 73 ? 15.510 9.992 -13.229 1.00 82.44 73 ILE A C 1
ATOM 600 O O . ILE A 1 73 ? 14.862 9.719 -14.237 1.00 82.44 73 ILE A O 1
ATOM 604 N N . ASN A 1 74 ? 15.316 9.378 -12.063 1.00 85.50 74 ASN A N 1
ATOM 605 C CA . ASN A 1 74 ? 14.287 8.366 -11.841 1.00 85.50 74 ASN A CA 1
ATOM 606 C C . ASN A 1 74 ? 12.938 9.031 -11.533 1.00 85.50 74 ASN A C 1
ATOM 608 O O . ASN A 1 74 ? 12.692 9.457 -10.400 1.00 85.50 74 ASN A O 1
ATOM 612 N N . VAL A 1 75 ? 12.053 9.098 -12.530 1.00 88.69 75 VAL A N 1
ATOM 613 C CA . VAL A 1 75 ? 10.693 9.641 -12.377 1.00 88.69 75 VAL A CA 1
ATOM 614 C C . VAL A 1 75 ? 9.700 8.508 -12.129 1.00 88.69 75 VAL A C 1
ATOM 616 O O . VAL A 1 75 ? 9.578 7.608 -12.956 1.00 88.69 75 VAL A O 1
ATOM 619 N N . THR A 1 76 ? 8.976 8.564 -11.008 1.00 90.19 76 THR A N 1
ATOM 620 C CA . THR A 1 76 ? 7.918 7.596 -10.676 1.00 90.19 76 THR A CA 1
ATOM 621 C C . THR A 1 76 ? 6.757 7.688 -11.663 1.00 90.19 76 THR A C 1
ATOM 623 O O . THR A 1 76 ? 6.224 8.770 -11.905 1.00 90.19 76 THR A O 1
ATOM 626 N N . ASP A 1 77 ? 6.313 6.542 -12.168 1.00 91.19 77 ASP A N 1
ATOM 627 C CA . ASP A 1 77 ? 5.104 6.407 -12.978 1.00 91.19 77 ASP A CA 1
ATOM 628 C C . ASP A 1 77 ? 3.860 6.401 -12.081 1.00 91.19 77 ASP A C 1
ATOM 630 O O . ASP A 1 77 ? 3.336 5.353 -11.716 1.00 91.19 77 ASP A O 1
ATOM 634 N N . VAL A 1 78 ? 3.407 7.588 -11.672 1.00 89.81 78 VAL A N 1
ATOM 635 C CA . VAL A 1 78 ? 2.245 7.744 -10.779 1.00 89.81 78 VAL A CA 1
ATOM 636 C C . VAL A 1 78 ? 0.955 7.207 -11.413 1.00 89.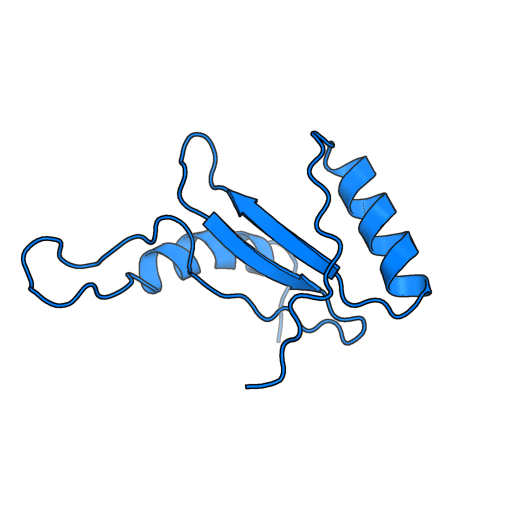81 78 VAL A C 1
ATOM 638 O O . VAL A 1 78 ? 0.116 6.654 -10.700 1.00 89.81 78 VAL A O 1
ATOM 641 N N . ASN A 1 79 ? 0.807 7.308 -12.739 1.00 90.62 79 ASN A N 1
ATOM 642 C CA . ASN A 1 79 ? -0.377 6.817 -13.448 1.00 90.62 79 ASN A CA 1
ATOM 643 C C . ASN A 1 79 ? -0.534 5.304 -13.273 1.00 90.62 79 ASN A C 1
ATOM 645 O O . ASN A 1 79 ? -1.620 4.843 -12.922 1.00 90.62 79 ASN A O 1
ATOM 649 N N . TRP A 1 80 ? 0.562 4.547 -13.404 1.00 89.75 80 TRP A N 1
ATOM 650 C CA . TRP A 1 80 ? 0.564 3.097 -13.194 1.00 89.75 80 TRP A CA 1
ATOM 651 C C . TRP A 1 80 ? 0.010 2.689 -11.821 1.00 89.75 80 TRP A C 1
ATOM 653 O O . TRP A 1 80 ? -0.683 1.670 -11.714 1.00 89.75 80 TRP A O 1
ATOM 663 N N . TYR A 1 81 ? 0.293 3.481 -10.779 1.00 88.06 81 TYR A N 1
ATOM 664 C CA . TYR A 1 81 ? -0.228 3.255 -9.428 1.00 88.06 81 TYR A CA 1
ATOM 665 C C . TYR A 1 81 ? -1.703 3.630 -9.311 1.00 88.06 81 TYR A C 1
ATOM 667 O O . TYR A 1 81 ? -2.486 2.822 -8.816 1.00 88.06 81 TYR A O 1
ATOM 675 N N . LEU A 1 82 ? -2.101 4.818 -9.779 1.00 86.50 82 LEU A N 1
ATOM 676 C CA . LEU A 1 82 ? -3.492 5.271 -9.691 1.00 86.50 82 LEU A CA 1
ATOM 677 C C . LEU A 1 82 ? -4.445 4.308 -10.406 1.00 86.50 82 LEU A C 1
ATOM 679 O O . LEU A 1 82 ? -5.451 3.921 -9.825 1.00 86.50 82 LEU A O 1
ATOM 683 N N . GLU A 1 83 ? -4.096 3.831 -11.601 1.00 87.50 83 GLU A N 1
ATOM 684 C CA . GLU A 1 83 ? -4.902 2.850 -12.345 1.00 87.50 83 GLU A CA 1
ATOM 685 C C . GLU A 1 83 ? -5.154 1.543 -11.575 1.00 87.50 83 GLU A C 1
ATOM 687 O O . GLU A 1 83 ? -6.157 0.874 -11.810 1.00 87.50 83 GLU A O 1
ATOM 692 N N . ARG A 1 84 ? -4.256 1.166 -10.658 1.00 82.75 84 ARG A N 1
ATOM 693 C CA . ARG A 1 84 ? -4.338 -0.083 -9.878 1.00 82.75 84 ARG A CA 1
ATOM 694 C C . ARG A 1 84 ? -4.969 0.105 -8.510 1.00 82.75 84 ARG A C 1
ATOM 696 O O . ARG A 1 84 ? -5.625 -0.804 -8.016 1.00 82.75 84 ARG A O 1
ATOM 703 N N . ILE A 1 85 ? -4.771 1.272 -7.911 1.00 80.62 85 ILE A N 1
ATOM 704 C CA . ILE A 1 85 ? -5.301 1.612 -6.593 1.00 80.62 85 ILE A CA 1
ATOM 705 C C . ILE A 1 85 ? -6.762 2.067 -6.708 1.00 80.62 85 ILE A C 1
ATOM 707 O O . ILE A 1 85 ? -7.601 1.633 -5.924 1.00 80.62 85 ILE A O 1
ATOM 711 N N . LEU A 1 86 ? -7.094 2.897 -7.704 1.00 81.88 86 LEU A N 1
ATOM 712 C CA . LEU A 1 86 ? -8.440 3.456 -7.874 1.00 81.88 86 LEU A CA 1
ATOM 713 C C . LEU A 1 86 ? -9.554 2.398 -7.935 1.00 81.88 86 LEU A C 1
ATOM 715 O O . LEU A 1 86 ? -10.574 2.621 -7.288 1.00 81.88 86 LEU A O 1
ATOM 719 N N . PRO A 1 87 ? -9.410 1.241 -8.613 1.00 80.81 87 PRO A N 1
ATOM 720 C CA . PRO A 1 87 ? -10.443 0.204 -8.606 1.00 80.81 87 PRO A CA 1
ATOM 721 C C . PRO A 1 87 ? -10.850 -0.270 -7.203 1.00 80.81 87 PRO A C 1
ATOM 723 O O . PRO A 1 87 ? -12.031 -0.534 -6.982 1.00 80.81 87 PRO A O 1
ATOM 726 N N . ALA A 1 88 ? -9.913 -0.313 -6.247 1.00 70.44 88 ALA A N 1
ATOM 727 C CA . ALA A 1 88 ? -10.203 -0.681 -4.858 1.00 70.44 88 ALA A CA 1
ATOM 728 C C . ALA A 1 88 ? -11.104 0.348 -4.149 1.00 70.44 88 ALA A C 1
ATOM 730 O O . ALA A 1 88 ? -11.827 -0.003 -3.223 1.00 70.44 88 ALA A O 1
ATOM 731 N N . PHE A 1 89 ? -11.098 1.599 -4.614 1.00 69.81 89 PHE A N 1
ATOM 732 C CA . PHE A 1 89 ? -11.922 2.685 -4.083 1.00 69.81 89 PHE A CA 1
ATOM 733 C C . PHE A 1 89 ? -13.188 2.943 -4.910 1.00 69.81 89 PHE A C 1
ATOM 735 O O . PHE A 1 89 ? -14.180 3.422 -4.378 1.00 69.81 89 PHE A O 1
ATOM 742 N N . ILE A 1 90 ? -13.191 2.600 -6.201 1.00 69.56 90 ILE A N 1
ATOM 743 C CA . ILE A 1 90 ? -14.342 2.793 -7.098 1.00 69.56 90 ILE A CA 1
ATOM 744 C C . ILE A 1 90 ? -15.381 1.669 -6.932 1.00 69.56 90 ILE A C 1
ATOM 746 O O . ILE A 1 90 ? -16.574 1.909 -7.106 1.00 69.56 90 ILE A O 1
ATOM 750 N N . GLY A 1 91 ? -14.963 0.456 -6.548 1.00 55.53 91 GLY A N 1
ATOM 751 C CA . GLY A 1 91 ? -15.863 -0.687 -6.325 1.00 55.53 91 GLY A CA 1
ATOM 752 C C . GLY A 1 91 ? -16.833 -0.535 -5.144 1.00 55.53 91 GLY A C 1
ATOM 753 O O . GLY A 1 91 ? -17.783 -1.308 -5.035 1.00 55.53 91 GLY A O 1
ATOM 754 N N . GLY A 1 92 ? -16.628 0.467 -4.284 1.00 51.03 92 GLY A N 1
ATOM 755 C CA . GLY A 1 92 ? -17.538 0.832 -3.205 1.00 51.03 92 GLY A CA 1
ATOM 756 C C . GLY A 1 92 ? -18.093 2.234 -3.411 1.00 51.03 92 GLY A C 1
ATOM 757 O O . GLY A 1 92 ? -17.549 3.160 -2.836 1.00 51.03 92 GLY A O 1
ATOM 758 N N . ASN A 1 93 ? -19.146 2.384 -4.228 1.00 46.19 93 ASN A N 1
ATOM 759 C CA . ASN A 1 93 ? -20.032 3.561 -4.305 1.00 46.19 93 ASN A CA 1
ATOM 760 C C . ASN A 1 93 ? -19.446 4.873 -3.741 1.00 46.19 93 ASN A C 1
ATOM 762 O O . ASN A 1 93 ? -19.900 5.356 -2.704 1.00 46.19 93 ASN A O 1
ATOM 766 N N . ILE A 1 94 ? -18.482 5.481 -4.431 1.00 43.25 94 ILE A N 1
ATOM 767 C CA . ILE A 1 94 ? -18.149 6.886 -4.180 1.00 43.25 94 ILE A CA 1
ATOM 768 C C . ILE A 1 94 ? -18.902 7.715 -5.223 1.00 43.25 94 ILE A C 1
ATOM 770 O O . ILE A 1 94 ? -18.394 8.005 -6.301 1.00 43.25 94 ILE A O 1
ATOM 774 N N . LEU A 1 95 ? -20.161 8.017 -4.894 1.00 33.19 95 LEU A N 1
ATOM 775 C CA . LEU A 1 95 ? -20.918 9.167 -5.407 1.00 33.19 95 LEU A CA 1
ATOM 776 C C . LEU A 1 95 ? -20.516 10.407 -4.579 1.00 33.19 95 LEU A C 1
ATOM 778 O O . LEU A 1 95 ? -20.116 10.248 -3.419 1.00 33.19 95 LEU A O 1
ATOM 782 N N . PRO A 1 96 ? -20.563 11.628 -5.142 1.00 33.78 96 PRO A N 1
ATOM 783 C CA . PRO A 1 96 ? -21.768 12.229 -5.730 1.00 33.78 96 PRO A CA 1
ATOM 784 C C . PRO A 1 96 ? -21.843 12.223 -7.260 1.00 33.78 96 PRO A C 1
ATOM 786 O O . PRO A 1 96 ? -20.786 12.289 -7.923 1.00 33.78 96 PRO A O 1
#

Foldseek 3Di:
DPDPVPDPDDDDDDDPVVVVVVVVVCLVVQHWDWDWDDDPPDQFIKIWIQGNVRDIDIDGDTPADAPDPPDPDGHGPVVVVCVVVVVVVVVPDPDD

Radius of gyration: 15.77 Å; chains: 1; bounding box: 42×30×40 Å

Sequence (96 aa):
MGDNDDYDWQSEEIDLEQLMDIIDKKEKQNEVIGVILYWDKSSIGMQLLIWNSGKLPFILTINRKILNDNTEINVTDVNWYLERILPAFIGGNILP